Protein AF-A0A3P6DQP0-F1 (afdb_monomer_lite)

Sequence (146 aa):
MILLNVLQKAVLSLKISSDPSSIAFVEALLQFYLLHIVSSSSSGSTIRGSGMVPTFLPLLEYTDPSHLHLVYLAVKALQKLMDYSSSAVPLLRDLGGVELLSQRLELEVHHILKLTGENNSDMVVGESLELNGDQLLSQRDSSRFF

Secondary structure (DSSP, 8-state):
-HHHHHHHHHHHHTTT---HHHHHHHHHHHHHHHHHHHH---TTSS--SSTTHHHHHHHHT---GGGHHHHHHHHHHHHHHHHH-TTHHHHHHHTTHHHHHHHHHHHHHHHHHHHHHHTTS-------------------------

pLDDT: mean 77.62, std 20.76, range [33.22, 96.75]

Organism: Brassica oleracea (NCBI:txid3712)

Radius of gyration: 29.6 Å; chains: 1; bounding box: 103×46×55 Å

InterPro domains:
  IPR011989 Armadillo-like helical [G3DSA:1.25.10.10] (7-129)
  IPR016024 Armadillo-type fold [SSF48371] (26-106)

Foldseek 3Di:
DVLLVVLLVLLVCCVVPVPPVSLVVNLVSLVVVLVVLVPPPDPDPPPPALPCLVSLLVLLVPLDPVNVSSNVSSVVSLVSSVVSDVVNVVSCVVVCVVVSVVVSVVSVVVVVVVVVVVVVPPPPDDDDDDDDDDDDDDDDDDDDDD

Structure (mmCIF, N/CA/C/O backbone):
data_AF-A0A3P6DQP0-F1
#
_entry.id   AF-A0A3P6DQP0-F1
#
loop_
_atom_site.group_PDB
_atom_site.id
_atom_site.type_symbol
_atom_site.label_atom_id
_atom_site.label_alt_id
_atom_site.label_comp_id
_atom_site.label_asym_id
_atom_site.label_entity_id
_atom_site.label_seq_id
_atom_site.pdbx_PDB_ins_code
_atom_site.Cartn_x
_atom_site.Cartn_y
_atom_site.Cartn_z
_atom_site.occupancy
_atom_site.B_iso_or_equiv
_atom_site.auth_seq_id
_atom_site.auth_comp_id
_atom_site.auth_asym_id
_atom_site.auth_atom_id
_atom_site.pdbx_PDB_model_num
ATOM 1 N N . MET A 1 1 ? 20.025 -5.761 -0.481 1.00 67.94 1 MET A N 1
ATOM 2 C CA . MET A 1 1 ? 19.283 -4.545 -0.077 1.00 67.94 1 MET A CA 1
ATOM 3 C C . MET A 1 1 ? 18.694 -4.764 1.311 1.00 67.94 1 MET A C 1
ATOM 5 O O . MET A 1 1 ? 17.742 -5.524 1.432 1.00 67.94 1 MET A O 1
ATOM 9 N N . ILE A 1 2 ? 19.280 -4.163 2.352 1.00 82.50 2 ILE A N 1
ATOM 10 C CA . ILE A 1 2 ? 18.845 -4.345 3.753 1.00 82.50 2 ILE A CA 1
ATOM 11 C C . ILE A 1 2 ? 17.461 -3.721 3.984 1.00 82.50 2 ILE A C 1
ATOM 13 O O . ILE A 1 2 ? 16.588 -4.388 4.526 1.00 82.50 2 ILE A O 1
ATOM 17 N N . LEU A 1 3 ? 17.233 -2.499 3.485 1.00 83.00 3 LEU A N 1
ATOM 18 C CA . LEU A 1 3 ? 15.971 -1.765 3.650 1.00 83.00 3 LEU A CA 1
ATOM 19 C C . LEU A 1 3 ? 14.743 -2.568 3.200 1.00 83.00 3 LEU A C 1
ATOM 21 O O . LEU A 1 3 ? 13.759 -2.659 3.922 1.00 83.00 3 LEU A O 1
ATOM 25 N N . LEU A 1 4 ? 14.825 -3.186 2.023 1.00 80.25 4 LEU A N 1
ATOM 26 C CA . LEU A 1 4 ? 13.720 -3.945 1.443 1.00 80.25 4 LEU A CA 1
ATOM 27 C C . LEU A 1 4 ? 13.305 -5.132 2.312 1.00 80.25 4 LEU A C 1
ATOM 29 O O . LEU A 1 4 ? 12.128 -5.342 2.574 1.00 80.25 4 LEU A O 1
ATOM 33 N N . ASN A 1 5 ? 14.302 -5.880 2.778 1.00 86.50 5 ASN A N 1
ATOM 34 C CA . ASN A 1 5 ? 14.103 -7.044 3.628 1.00 86.50 5 ASN A CA 1
ATOM 35 C C . ASN A 1 5 ? 13.527 -6.637 4.992 1.00 86.50 5 ASN A C 1
ATOM 37 O O . ASN A 1 5 ? 12.657 -7.318 5.526 1.00 86.50 5 ASN A O 1
ATOM 41 N N . VAL A 1 6 ? 13.991 -5.510 5.543 1.00 90.38 6 VAL A N 1
ATOM 42 C CA . VAL A 1 6 ? 13.458 -4.950 6.792 1.00 90.38 6 VAL A CA 1
ATOM 43 C C . VAL A 1 6 ? 11.994 -4.547 6.614 1.00 90.38 6 VAL A C 1
ATOM 45 O O . VAL A 1 6 ? 11.166 -4.957 7.419 1.00 90.38 6 VAL A O 1
ATOM 48 N N . LEU A 1 7 ? 11.658 -3.833 5.536 1.00 90.38 7 LEU A N 1
ATOM 49 C CA . LEU A 1 7 ? 10.286 -3.418 5.242 1.00 90.38 7 LEU A CA 1
ATOM 50 C C . LEU A 1 7 ? 9.352 -4.617 5.047 1.00 90.38 7 LEU A C 1
ATOM 52 O O . LEU A 1 7 ? 8.301 -4.675 5.673 1.00 90.38 7 LEU A O 1
ATOM 56 N N . GLN A 1 8 ? 9.753 -5.606 4.244 1.00 89.62 8 GLN A N 1
ATOM 57 C CA . GLN A 1 8 ? 8.963 -6.822 4.027 1.00 89.62 8 GLN A CA 1
ATOM 58 C C . GLN A 1 8 ? 8.688 -7.571 5.333 1.00 89.62 8 GLN A C 1
ATOM 60 O O . GLN A 1 8 ? 7.551 -7.955 5.597 1.00 89.62 8 GLN A O 1
ATOM 65 N N . LYS A 1 9 ? 9.709 -7.748 6.179 1.00 91.69 9 LYS A N 1
ATOM 66 C CA . LYS A 1 9 ? 9.542 -8.396 7.486 1.00 91.69 9 LYS A CA 1
ATOM 67 C C . LYS A 1 9 ? 8.641 -7.594 8.417 1.00 91.69 9 LYS A C 1
ATOM 69 O O . LYS A 1 9 ? 7.813 -8.194 9.091 1.00 91.69 9 LYS A O 1
ATOM 74 N N . ALA A 1 10 ? 8.781 -6.270 8.428 1.00 92.25 10 ALA A N 1
ATOM 75 C CA . ALA A 1 10 ? 7.972 -5.398 9.269 1.00 92.25 10 ALA A CA 1
ATOM 76 C C . ALA A 1 10 ? 6.489 -5.415 8.846 1.00 92.25 10 ALA A C 1
ATOM 78 O O . ALA A 1 10 ? 5.605 -5.530 9.689 1.00 92.25 10 ALA A O 1
ATOM 79 N N . VAL A 1 11 ? 6.203 -5.415 7.539 1.00 90.62 11 VAL A N 1
ATOM 80 C CA . VAL A 1 11 ? 4.831 -5.581 7.027 1.00 90.62 11 VAL A CA 1
ATOM 81 C C . VAL A 1 11 ? 4.258 -6.948 7.409 1.00 90.62 11 VAL A C 1
ATOM 83 O O . VAL A 1 11 ? 3.116 -7.035 7.851 1.00 90.62 11 VAL A O 1
ATOM 86 N N . LEU A 1 12 ? 5.045 -8.023 7.297 1.00 89.88 12 LEU A N 1
ATOM 87 C CA . LEU A 1 12 ? 4.600 -9.356 7.714 1.00 89.88 12 LEU A CA 1
ATOM 88 C C . LEU A 1 12 ? 4.342 -9.443 9.224 1.00 89.88 12 LEU A C 1
ATOM 90 O O . LEU A 1 12 ? 3.397 -10.117 9.629 1.00 89.88 12 LEU A O 1
ATOM 94 N N . SER A 1 13 ? 5.131 -8.755 10.058 1.00 89.62 13 SER A N 1
ATOM 95 C CA . SER A 1 13 ? 4.907 -8.750 11.508 1.00 89.62 13 SER A CA 1
ATOM 96 C C . SER A 1 13 ? 3.616 -8.048 11.916 1.00 89.62 13 SER A C 1
ATOM 98 O O . SER A 1 13 ? 3.033 -8.442 12.923 1.00 89.62 13 SER A O 1
ATOM 100 N N . LEU A 1 14 ? 3.110 -7.098 11.118 1.00 88.69 14 LEU A N 1
ATOM 101 C CA . LEU A 1 14 ? 1.824 -6.449 11.399 1.00 88.69 14 LEU A CA 1
ATOM 102 C C . LEU A 1 14 ? 0.628 -7.411 11.321 1.00 88.69 14 LEU A C 1
ATOM 104 O O . LEU A 1 14 ? -0.438 -7.093 11.842 1.00 88.69 14 LEU A O 1
ATOM 108 N N . LYS A 1 15 ? 0.783 -8.585 10.691 1.00 83.06 15 LYS A N 1
ATOM 109 C CA . LYS A 1 15 ? -0.233 -9.653 10.724 1.00 83.06 15 LYS A CA 1
ATOM 110 C C . LYS A 1 15 ? -0.266 -10.401 12.060 1.00 83.06 15 LYS A C 1
ATOM 112 O O . LYS A 1 15 ? -1.232 -11.100 12.339 1.00 83.06 15 LYS A O 1
ATOM 117 N N . ILE A 1 16 ? 0.806 -10.300 12.845 1.00 83.25 16 ILE A N 1
ATOM 118 C CA . ILE A 1 16 ? 0.983 -10.990 14.129 1.00 83.25 16 ILE A CA 1
ATOM 119 C C . ILE A 1 16 ? 0.663 -10.033 15.284 1.00 83.25 16 ILE A C 1
ATOM 121 O O . ILE A 1 16 ? -0.021 -10.422 16.224 1.00 83.25 16 ILE A O 1
ATOM 125 N N . SER A 1 17 ? 1.149 -8.791 15.205 1.00 82.12 17 SER A N 1
ATOM 126 C CA . SER A 1 17 ? 0.881 -7.718 16.166 1.00 82.12 17 SER A CA 1
ATOM 127 C C . SER A 1 17 ? 0.718 -6.396 15.430 1.00 82.12 17 SER A C 1
ATOM 129 O O . SER A 1 17 ? 1.637 -5.944 14.749 1.00 82.12 17 SER A O 1
ATOM 131 N N . SER A 1 18 ? -0.437 -5.764 15.596 1.00 84.62 18 SER A N 1
ATOM 132 C CA . SER A 1 18 ? -0.739 -4.426 15.085 1.00 84.62 18 SER A CA 1
ATOM 133 C C . SER A 1 18 ? -0.832 -3.421 16.232 1.00 84.62 18 SER A C 1
ATOM 135 O O . SER A 1 18 ? -1.765 -2.628 16.305 1.00 84.62 18 SER A O 1
ATOM 137 N N . ASP A 1 19 ? 0.106 -3.494 17.178 1.00 89.75 19 ASP A N 1
ATOM 138 C CA . ASP A 1 19 ? 0.210 -2.492 18.232 1.00 89.75 19 ASP A CA 1
ATOM 139 C C . ASP A 1 19 ? 0.648 -1.128 17.648 1.00 89.75 19 ASP A C 1
ATOM 141 O O . ASP A 1 19 ? 1.340 -1.083 16.621 1.00 89.75 19 ASP A O 1
ATOM 145 N N . PRO A 1 20 ? 0.295 -0.003 18.300 1.00 90.06 20 PRO A N 1
ATOM 146 C CA . PRO A 1 20 ? 0.573 1.332 17.769 1.00 90.06 20 PRO A CA 1
ATOM 147 C C . PRO A 1 20 ? 2.055 1.598 17.466 1.00 90.06 20 PRO A C 1
ATOM 149 O O . PRO A 1 20 ? 2.371 2.337 16.534 1.00 90.06 20 PRO A O 1
ATOM 152 N N . SER A 1 21 ? 2.976 0.993 18.227 1.00 91.19 21 SER A N 1
ATOM 153 C CA . SER A 1 21 ? 4.415 1.197 18.032 1.00 91.19 21 SER A CA 1
ATOM 154 C C . SER A 1 21 ? 4.929 0.486 16.779 1.00 91.19 21 SER A C 1
ATOM 156 O O . SER A 1 21 ? 5.694 1.069 16.007 1.00 91.19 21 SER A O 1
ATOM 158 N N . SER A 1 22 ? 4.441 -0.731 16.524 1.00 91.62 22 SER A N 1
ATOM 159 C CA . SER A 1 22 ? 4.730 -1.487 15.304 1.00 91.62 22 SER A CA 1
ATOM 160 C C . SER A 1 22 ? 4.207 -0.768 14.062 1.00 91.62 22 SER A C 1
ATOM 162 O O . SER A 1 22 ? 4.916 -0.679 13.058 1.00 91.62 22 SER A O 1
ATOM 164 N N . ILE A 1 23 ? 3.001 -0.197 14.133 1.00 92.56 23 ILE A N 1
ATOM 165 C CA . ILE A 1 23 ? 2.418 0.580 13.030 1.00 92.56 23 ILE A CA 1
ATOM 166 C C . ILE A 1 23 ? 3.269 1.815 12.743 1.00 92.56 23 ILE A C 1
ATOM 168 O O . ILE A 1 23 ? 3.727 1.980 11.614 1.00 92.56 23 ILE A O 1
ATOM 172 N N . ALA A 1 24 ? 3.566 2.627 13.762 1.00 93.25 24 ALA A N 1
ATOM 173 C CA . ALA A 1 24 ? 4.391 3.826 13.609 1.00 93.25 24 ALA A CA 1
ATOM 174 C C . ALA A 1 24 ? 5.777 3.510 13.016 1.00 93.25 24 ALA A C 1
ATOM 176 O O . ALA A 1 24 ? 6.298 4.251 12.179 1.00 93.25 24 ALA A O 1
ATOM 177 N N . PHE A 1 25 ? 6.372 2.378 13.402 1.00 93.62 25 PHE A N 1
ATOM 178 C CA . PHE A 1 25 ? 7.635 1.922 12.831 1.00 93.62 25 PHE A CA 1
ATOM 179 C C . PHE A 1 25 ? 7.517 1.576 11.338 1.00 93.62 25 PHE A C 1
ATOM 181 O O . PHE A 1 25 ? 8.369 1.981 10.542 1.00 93.62 25 PHE A O 1
ATOM 188 N N . VAL A 1 26 ? 6.461 0.866 10.928 1.00 94.25 26 VAL A N 1
ATOM 189 C CA . VAL A 1 26 ? 6.227 0.551 9.509 1.00 94.25 26 VAL A CA 1
ATOM 190 C C . VAL A 1 26 ? 5.940 1.812 8.698 1.00 94.25 26 VAL A C 1
ATOM 192 O O . VAL A 1 26 ? 6.462 1.948 7.592 1.00 94.25 26 VAL A O 1
ATOM 195 N N . GLU A 1 27 ? 5.191 2.766 9.247 1.00 94.94 27 GLU A N 1
ATOM 196 C CA . GLU A 1 27 ? 4.968 4.067 8.614 1.00 94.94 27 GLU A CA 1
ATOM 197 C C . GLU A 1 27 ? 6.288 4.809 8.361 1.00 94.94 27 GLU A C 1
ATOM 199 O O . GLU A 1 27 ? 6.533 5.278 7.247 1.00 94.94 27 GLU A O 1
ATOM 204 N N . ALA A 1 28 ? 7.188 4.843 9.349 1.00 95.19 28 ALA A N 1
ATOM 205 C CA . ALA A 1 28 ? 8.512 5.442 9.195 1.00 95.19 28 ALA A CA 1
ATOM 206 C C . ALA A 1 28 ? 9.353 4.725 8.121 1.00 95.19 28 ALA A C 1
ATOM 208 O O . ALA A 1 28 ? 10.008 5.375 7.299 1.00 95.19 28 ALA A O 1
ATOM 209 N N . LEU A 1 29 ? 9.304 3.389 8.068 1.00 93.94 29 LEU A N 1
ATOM 210 C CA . LEU A 1 29 ? 9.982 2.613 7.027 1.00 93.94 29 LEU A CA 1
ATOM 211 C C . LEU A 1 29 ? 9.414 2.887 5.629 1.00 93.94 29 LEU A C 1
ATOM 213 O O . LEU A 1 29 ? 10.188 2.997 4.677 1.00 93.94 29 LEU A O 1
ATOM 217 N N . LEU A 1 30 ? 8.092 3.021 5.489 1.00 93.25 30 LEU A N 1
ATOM 218 C CA . LEU A 1 30 ? 7.445 3.375 4.223 1.00 93.25 30 LEU A CA 1
ATOM 219 C C . LEU A 1 30 ? 7.836 4.782 3.770 1.00 93.25 30 LEU A C 1
ATOM 221 O O . LEU A 1 30 ? 8.146 4.983 2.596 1.00 93.25 30 LEU A O 1
ATOM 225 N N . GLN A 1 31 ? 7.879 5.748 4.688 1.00 93.31 31 GLN A N 1
ATOM 226 C CA . GLN A 1 31 ? 8.343 7.103 4.385 1.00 93.31 31 GLN A CA 1
ATOM 227 C C . GLN A 1 31 ? 9.806 7.112 3.930 1.00 93.31 31 GLN A C 1
ATOM 229 O O . GLN A 1 31 ? 10.134 7.747 2.925 1.00 93.31 31 GLN A O 1
ATOM 234 N N . PHE A 1 32 ? 10.680 6.366 4.609 1.00 91.06 32 PHE A N 1
ATOM 235 C CA . PHE A 1 32 ? 12.077 6.239 4.201 1.00 91.06 32 PHE A CA 1
ATOM 236 C C . PHE A 1 32 ? 12.222 5.526 2.849 1.00 91.06 32 PHE A C 1
ATOM 238 O O . PHE A 1 32 ? 13.021 5.944 2.013 1.00 91.06 32 PHE A O 1
ATOM 245 N N . TYR A 1 33 ? 11.413 4.498 2.586 1.00 88.44 33 TYR A N 1
ATOM 246 C CA . TYR A 1 33 ? 11.371 3.816 1.292 1.00 88.44 33 TYR A CA 1
ATOM 247 C C . TYR A 1 33 ? 10.929 4.749 0.156 1.00 88.44 33 TYR A C 1
ATOM 249 O O . TYR A 1 33 ? 11.564 4.783 -0.899 1.00 88.44 33 TYR A O 1
ATOM 257 N N . LEU A 1 34 ? 9.884 5.549 0.382 1.00 88.31 34 LEU A N 1
ATOM 258 C CA . LEU A 1 34 ? 9.417 6.571 -0.554 1.00 88.31 34 LEU A CA 1
ATOM 259 C C . LEU A 1 34 ? 10.506 7.604 -0.855 1.00 88.31 34 LEU A C 1
ATOM 261 O O . LEU A 1 34 ? 10.751 7.912 -2.021 1.00 88.31 34 LEU A O 1
ATOM 265 N N . LEU A 1 35 ? 11.183 8.107 0.182 1.00 87.06 35 LEU A N 1
ATOM 266 C CA . LEU A 1 35 ? 12.313 9.021 0.027 1.00 87.06 35 LEU A CA 1
ATOM 267 C C . LEU A 1 35 ? 13.433 8.369 -0.789 1.00 87.06 35 LEU A C 1
ATOM 269 O O . LEU A 1 35 ? 13.938 8.969 -1.731 1.00 87.06 35 LEU A O 1
ATOM 273 N N . HIS A 1 36 ? 13.777 7.120 -0.477 1.00 83.75 36 HIS A N 1
ATOM 274 C CA . HIS A 1 36 ? 14.808 6.373 -1.187 1.00 83.75 36 HIS A CA 1
ATOM 275 C C . HIS A 1 36 ? 14.478 6.200 -2.680 1.00 83.75 36 HIS A C 1
ATOM 277 O O . HIS A 1 36 ? 15.374 6.352 -3.509 1.00 83.75 36 HIS A O 1
ATOM 283 N N . ILE A 1 37 ? 13.213 5.939 -3.048 1.00 79.62 37 ILE A N 1
ATOM 284 C CA . ILE A 1 37 ? 12.785 5.914 -4.460 1.00 79.62 37 ILE A CA 1
ATOM 285 C C . ILE A 1 37 ? 12.983 7.287 -5.116 1.00 79.62 37 ILE A C 1
ATOM 287 O O . ILE A 1 37 ? 13.548 7.360 -6.202 1.00 79.62 37 ILE A O 1
ATOM 291 N N . VAL A 1 38 ? 12.535 8.370 -4.472 1.00 74.38 38 VAL A N 1
ATOM 292 C CA . VAL A 1 38 ? 12.567 9.728 -5.051 1.00 74.38 38 VAL A CA 1
ATOM 293 C C . VAL A 1 38 ? 13.993 10.276 -5.178 1.00 74.38 38 VAL A C 1
ATOM 295 O O . VAL A 1 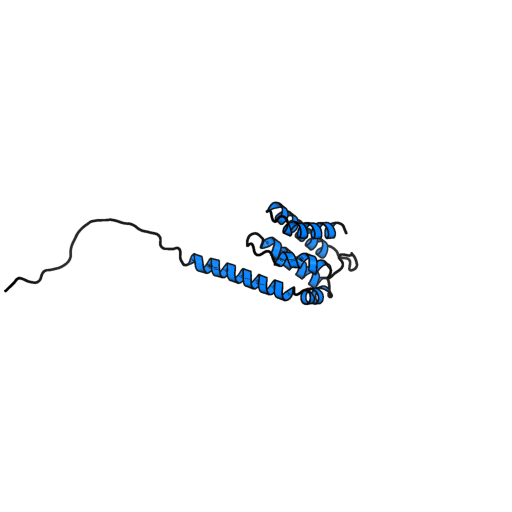38 ? 14.306 10.955 -6.151 1.00 74.38 38 VAL A O 1
ATOM 298 N N . SER A 1 39 ? 14.865 9.989 -4.212 1.00 75.75 39 SER A N 1
ATOM 299 C CA . SER A 1 39 ? 16.242 10.497 -4.178 1.00 75.75 39 SER A CA 1
ATOM 300 C C . SER A 1 39 ? 17.229 9.674 -5.013 1.00 75.75 39 SER A C 1
ATOM 302 O O . SER A 1 39 ? 18.341 10.134 -5.266 1.00 75.75 39 SER A O 1
ATOM 304 N N . SER A 1 40 ? 16.854 8.470 -5.453 1.00 68.88 40 SER A N 1
ATOM 305 C CA . SER A 1 40 ? 17.711 7.629 -6.292 1.00 68.88 40 SER A CA 1
ATOM 306 C C . SER A 1 40 ? 17.661 8.096 -7.752 1.00 68.88 40 SER A C 1
ATOM 308 O O . SER A 1 40 ? 16.826 7.653 -8.533 1.00 68.88 40 SER A O 1
ATOM 310 N N . SER A 1 41 ? 18.589 8.976 -8.140 1.00 51.62 41 SER A N 1
ATOM 311 C CA . SER A 1 41 ? 18.719 9.549 -9.495 1.00 51.62 41 SER A CA 1
ATOM 312 C C . SER A 1 41 ? 19.257 8.584 -10.563 1.00 51.62 41 SER A C 1
ATOM 314 O O . SER A 1 41 ? 19.400 8.967 -11.723 1.00 51.62 41 SER A O 1
ATOM 316 N N . SER A 1 42 ? 19.569 7.334 -10.205 1.00 50.53 42 SER A N 1
ATOM 317 C CA . SER A 1 42 ? 20.158 6.371 -11.135 1.00 50.53 42 SER A CA 1
ATOM 318 C C . SER A 1 42 ? 19.126 5.366 -11.643 1.00 50.53 42 SER A C 1
ATOM 320 O O . SER A 1 42 ? 18.571 4.578 -10.875 1.00 50.53 42 SER A O 1
ATOM 322 N N . SER A 1 43 ? 18.939 5.330 -12.963 1.00 50.81 43 SER A N 1
ATOM 323 C CA . SER A 1 43 ? 18.122 4.367 -13.719 1.00 50.81 43 SER A CA 1
ATOM 324 C C . SER A 1 43 ? 18.594 2.899 -13.611 1.00 50.81 43 SER A C 1
ATOM 326 O O . SER A 1 43 ? 18.246 2.075 -14.451 1.00 50.81 43 SER A O 1
ATOM 328 N N . GLY A 1 44 ? 19.412 2.556 -12.606 1.00 49.09 44 GLY A N 1
ATOM 329 C CA . GLY A 1 44 ? 20.035 1.240 -12.429 1.00 49.09 44 GLY A CA 1
ATOM 330 C C . GLY A 1 44 ? 20.187 0.763 -10.978 1.00 49.09 44 GLY A C 1
ATOM 331 O O . GLY A 1 44 ? 20.589 -0.381 -10.757 1.00 49.09 44 GLY A O 1
ATOM 332 N N . SER A 1 45 ? 19.846 1.560 -9.959 1.00 49.47 45 SER A N 1
ATOM 333 C CA . SER A 1 45 ? 19.992 1.142 -8.557 1.00 49.47 45 SER A CA 1
ATOM 334 C C . SER A 1 45 ? 18.789 0.330 -8.065 1.00 49.47 45 SER A C 1
ATOM 336 O O . SER A 1 45 ? 17.954 0.843 -7.337 1.00 49.47 45 SER A O 1
ATOM 338 N N . THR A 1 46 ? 18.712 -0.943 -8.470 1.00 52.69 46 THR A N 1
ATOM 339 C CA . THR A 1 46 ? 18.248 -2.146 -7.725 1.00 52.69 46 THR A CA 1
ATOM 340 C C . THR A 1 46 ? 17.165 -1.998 -6.626 1.00 52.69 46 THR A C 1
ATOM 342 O O . THR A 1 46 ? 17.124 -2.779 -5.680 1.00 52.69 46 THR A O 1
ATOM 345 N N . ILE A 1 47 ? 16.212 -1.078 -6.733 1.00 56.72 47 ILE A N 1
ATOM 346 C CA . ILE A 1 47 ? 14.873 -1.279 -6.177 1.00 56.72 47 ILE A CA 1
ATOM 347 C C . ILE A 1 47 ? 14.127 -1.929 -7.331 1.00 56.72 47 ILE A C 1
ATOM 349 O O . ILE A 1 47 ? 13.559 -1.238 -8.169 1.00 56.72 47 ILE A O 1
ATOM 353 N N . ARG A 1 48 ? 14.294 -3.248 -7.498 1.00 62.16 48 ARG A N 1
ATOM 354 C CA . ARG A 1 48 ? 13.768 -3.970 -8.666 1.00 62.16 48 ARG A CA 1
ATOM 355 C C . ARG A 1 48 ? 12.276 -3.651 -8.809 1.00 62.16 48 ARG A C 1
ATOM 357 O O . ARG A 1 48 ? 11.479 -4.043 -7.959 1.00 62.16 48 ARG A O 1
ATOM 364 N N . GLY A 1 49 ? 11.968 -2.875 -9.850 1.00 65.56 49 GLY A N 1
ATOM 365 C CA . GLY A 1 49 ? 10.652 -2.328 -10.149 1.00 65.56 49 GLY A CA 1
ATOM 366 C C . GLY A 1 49 ? 9.576 -3.399 -10.216 1.00 65.56 49 GLY A C 1
ATOM 367 O O . GLY A 1 49 ? 9.887 -4.573 -10.391 1.00 65.56 49 GLY A O 1
ATOM 368 N N . SER A 1 50 ? 8.325 -2.973 -10.042 1.00 61.28 50 SER A N 1
ATOM 369 C CA . SER A 1 50 ? 7.123 -3.800 -9.847 1.00 61.28 50 S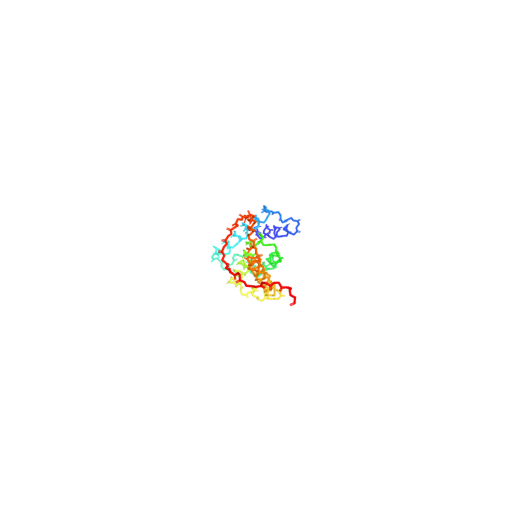ER A CA 1
ATOM 370 C C . SER A 1 50 ? 7.179 -4.816 -8.698 1.00 61.28 50 SER A C 1
ATOM 372 O O . SER A 1 50 ? 6.227 -4.891 -7.941 1.00 61.28 50 SER A O 1
ATOM 374 N N . GLY A 1 51 ? 8.281 -5.530 -8.458 1.00 79.19 51 GLY A N 1
ATOM 375 C CA . GLY A 1 51 ? 8.373 -6.658 -7.527 1.00 79.19 51 GLY A CA 1
ATOM 376 C C . GLY A 1 51 ? 8.085 -6.339 -6.059 1.00 79.19 51 GLY A C 1
ATOM 377 O O . GLY A 1 51 ? 7.971 -7.261 -5.260 1.00 79.19 51 GLY A O 1
ATOM 378 N N . MET A 1 52 ? 7.944 -5.061 -5.700 1.00 87.31 52 MET A N 1
ATOM 379 C CA . MET A 1 52 ? 7.485 -4.619 -4.380 1.00 87.31 52 MET A CA 1
ATOM 380 C C . MET A 1 52 ? 5.987 -4.373 -4.265 1.00 87.31 52 MET A C 1
ATOM 382 O O . MET A 1 52 ? 5.494 -4.277 -3.147 1.00 87.31 52 MET A O 1
ATOM 386 N N . VAL A 1 53 ? 5.261 -4.337 -5.380 1.00 91.88 53 VAL A N 1
ATOM 387 C CA . VAL A 1 53 ? 3.798 -4.253 -5.395 1.00 91.88 53 VAL A CA 1
ATOM 388 C C . VAL A 1 53 ? 3.167 -5.297 -4.456 1.00 91.88 53 VAL A C 1
ATOM 390 O O . VAL A 1 53 ? 2.396 -4.879 -3.593 1.00 91.88 53 VAL A O 1
ATOM 393 N N . PRO A 1 54 ? 3.548 -6.596 -4.480 1.00 92.75 54 PRO A N 1
ATOM 394 C CA . PRO A 1 54 ? 2.973 -7.589 -3.566 1.00 92.75 54 PRO A CA 1
ATOM 395 C C . PRO A 1 54 ? 3.201 -7.288 -2.080 1.00 92.75 54 PRO A C 1
ATOM 397 O O . PRO A 1 54 ? 2.395 -7.687 -1.249 1.00 92.75 54 PRO A O 1
ATOM 400 N N . THR A 1 55 ? 4.288 -6.594 -1.727 1.00 91.75 55 THR A N 1
ATOM 401 C CA . THR A 1 55 ? 4.596 -6.244 -0.331 1.00 91.75 55 THR A CA 1
ATOM 402 C C . THR A 1 55 ? 3.585 -5.242 0.225 1.00 91.75 55 THR A C 1
ATOM 404 O O . THR A 1 55 ? 3.303 -5.266 1.417 1.00 91.75 55 THR A O 1
ATOM 407 N N . PHE A 1 56 ? 3.045 -4.357 -0.618 1.00 93.12 56 PHE A N 1
ATOM 408 C CA . PHE A 1 56 ? 2.170 -3.270 -0.175 1.00 93.12 56 PHE A CA 1
ATOM 409 C C . PHE A 1 56 ? 0.685 -3.605 -0.246 1.00 93.12 56 PHE A C 1
ATOM 411 O O . PHE A 1 56 ? -0.086 -2.997 0.487 1.00 93.12 56 PHE A O 1
ATOM 418 N N . LEU A 1 57 ? 0.278 -4.581 -1.063 1.00 94.44 57 LEU A N 1
ATOM 419 C CA . LEU A 1 57 ? -1.131 -4.977 -1.162 1.00 94.44 57 LEU A CA 1
ATOM 420 C C . LEU A 1 57 ? -1.760 -5.370 0.188 1.00 94.44 57 LEU A C 1
ATOM 422 O O . LEU A 1 57 ? -2.830 -4.843 0.485 1.00 94.44 57 LEU A O 1
ATOM 426 N N . PRO A 1 58 ? -1.105 -6.164 1.064 1.00 93.25 58 PRO A N 1
ATOM 427 C CA . PRO A 1 58 ? -1.675 -6.507 2.368 1.00 93.25 58 PRO A CA 1
ATOM 428 C C . PRO A 1 58 ? -1.934 -5.297 3.272 1.00 93.25 58 PRO A C 1
ATOM 430 O O . PRO A 1 58 ? -2.753 -5.374 4.179 1.00 93.25 58 PRO A O 1
ATOM 433 N N . LEU A 1 59 ? -1.241 -4.173 3.051 1.00 93.62 59 LEU A N 1
ATOM 434 C CA . LEU A 1 59 ? -1.459 -2.957 3.833 1.00 93.62 59 LEU A CA 1
ATOM 435 C C . LEU A 1 59 ? -2.788 -2.276 3.484 1.00 93.62 59 LEU A C 1
ATOM 437 O O . LEU A 1 59 ? -3.319 -1.542 4.309 1.00 93.62 59 LEU A O 1
ATOM 441 N N . LEU A 1 60 ? -3.343 -2.527 2.293 1.00 93.94 60 LEU A N 1
ATOM 442 C CA . LEU A 1 60 ? -4.631 -1.970 1.866 1.00 93.94 60 LEU A CA 1
ATOM 443 C C . LEU A 1 60 ? -5.820 -2.629 2.583 1.00 93.94 60 LEU A C 1
ATOM 445 O O . LEU A 1 60 ? -6.887 -2.026 2.687 1.00 93.94 60 LEU A O 1
ATOM 449 N N . GLU A 1 61 ? -5.620 -3.838 3.109 1.00 90.94 61 GLU A N 1
ATOM 450 C CA . GLU A 1 61 ? -6.649 -4.645 3.773 1.00 90.94 61 GLU A CA 1
ATOM 451 C C . GLU A 1 61 ? -6.926 -4.199 5.225 1.00 90.94 61 GLU A C 1
ATOM 453 O O . GLU A 1 61 ? -7.896 -4.645 5.834 1.00 90.94 61 GLU A O 1
ATOM 458 N N . TYR A 1 62 ? -6.116 -3.300 5.800 1.00 89.44 62 TYR A N 1
ATOM 459 C CA . TYR A 1 62 ? -6.272 -2.834 7.187 1.00 89.44 62 TYR A CA 1
ATOM 460 C C . TYR A 1 62 ? -7.479 -1.910 7.359 1.00 89.44 62 TYR A C 1
ATOM 462 O O . TYR A 1 62 ? -7.350 -0.705 7.193 1.00 89.44 62 TYR A O 1
ATOM 470 N N . THR A 1 63 ? -8.644 -2.427 7.744 1.00 87.81 63 THR A N 1
ATOM 471 C CA . THR A 1 63 ? -9.907 -1.659 7.799 1.00 87.81 63 THR A CA 1
ATOM 472 C C . THR A 1 63 ? -10.066 -0.710 8.992 1.00 87.81 63 THR A C 1
ATOM 474 O O . THR A 1 63 ? -10.968 0.124 8.972 1.00 87.81 63 THR A O 1
ATOM 477 N N . ASP A 1 64 ? -9.228 -0.824 10.026 1.00 88.50 64 ASP A N 1
ATOM 478 C CA . ASP A 1 64 ? -9.297 0.039 11.212 1.00 88.50 64 ASP A CA 1
ATOM 479 C C . ASP A 1 64 ? -9.034 1.516 10.833 1.00 88.50 64 ASP A C 1
ATOM 481 O O . ASP A 1 64 ? -7.993 1.809 10.228 1.00 88.50 64 ASP A O 1
ATOM 485 N N . PRO A 1 65 ? -9.934 2.459 11.182 1.00 85.94 65 PRO A N 1
ATOM 486 C CA . PRO A 1 65 ? -9.743 3.885 10.917 1.00 85.94 65 PRO A CA 1
ATOM 487 C C . PRO A 1 65 ? -8.440 4.462 11.490 1.00 85.94 65 PRO A C 1
ATOM 489 O O . PRO A 1 65 ? -7.863 5.378 10.906 1.00 85.94 65 PRO A O 1
ATOM 492 N N . SER A 1 66 ? -7.932 3.916 12.599 1.00 87.94 66 SER A N 1
ATOM 493 C CA . SER A 1 66 ? -6.663 4.348 13.199 1.00 87.94 66 SER A CA 1
ATOM 494 C C . SER A 1 66 ? -5.440 4.032 12.327 1.00 87.94 66 SER A C 1
ATOM 496 O O . SER A 1 66 ? -4.390 4.649 12.495 1.00 87.94 66 SER A O 1
ATOM 498 N N . HIS A 1 67 ? -5.573 3.131 11.346 1.00 90.94 67 HIS A N 1
ATOM 499 C CA . HIS A 1 67 ? -4.502 2.735 10.426 1.00 90.94 67 HIS A CA 1
ATOM 500 C C . HIS A 1 67 ? -4.558 3.471 9.081 1.00 90.94 67 HIS A C 1
ATOM 502 O O . HIS A 1 67 ? -3.816 3.139 8.154 1.00 90.94 67 HIS A O 1
ATOM 508 N N . LEU A 1 68 ? -5.423 4.479 8.939 1.00 91.81 68 LEU A N 1
ATOM 509 C CA . LEU A 1 68 ? -5.612 5.188 7.674 1.00 91.81 68 LEU A CA 1
ATOM 510 C C . LEU A 1 68 ? -4.313 5.804 7.131 1.00 91.81 68 LEU A C 1
ATOM 512 O O . LEU A 1 68 ? -4.075 5.788 5.923 1.00 91.81 68 LEU A O 1
ATOM 516 N N . HIS A 1 69 ? -3.446 6.309 8.010 1.00 94.69 69 HIS A N 1
ATOM 517 C CA . HIS A 1 69 ? -2.168 6.888 7.600 1.00 94.69 69 HIS A CA 1
ATOM 518 C C . HIS A 1 69 ? -1.213 5.834 7.004 1.00 94.69 69 HIS A C 1
ATOM 520 O O . HIS A 1 69 ? -0.643 6.064 5.934 1.00 94.69 69 HIS A O 1
ATOM 526 N N . LEU A 1 70 ? -1.121 4.645 7.608 1.00 94.75 70 LEU A N 1
ATOM 527 C CA . LEU A 1 70 ? -0.401 3.492 7.059 1.00 94.75 70 LEU A CA 1
ATOM 528 C C . LEU A 1 70 ? -0.922 3.101 5.668 1.00 94.75 70 LEU A C 1
ATOM 530 O O . LEU A 1 70 ? -0.131 2.934 4.735 1.00 94.75 70 LEU A O 1
ATOM 534 N N . VAL A 1 71 ? -2.247 2.999 5.513 1.00 94.94 71 VAL A N 1
ATOM 535 C CA . VAL A 1 71 ? -2.895 2.678 4.229 1.00 94.94 71 VAL A CA 1
ATOM 536 C C . VAL A 1 71 ? -2.556 3.740 3.182 1.00 94.94 71 VAL A C 1
ATOM 538 O O . VAL A 1 71 ? -2.136 3.410 2.073 1.00 94.94 71 VAL A O 1
ATOM 541 N N . TYR A 1 72 ? -2.655 5.023 3.537 1.00 95.00 72 TYR A N 1
ATOM 542 C CA . TYR A 1 72 ? -2.279 6.136 2.666 1.00 95.00 72 TYR A CA 1
ATOM 543 C C . TYR A 1 72 ? -0.818 6.042 2.200 1.00 95.00 72 TYR A C 1
ATOM 545 O O . TYR A 1 72 ? -0.532 6.208 1.009 1.00 95.00 72 TYR A O 1
ATOM 553 N N . LEU A 1 73 ? 0.117 5.734 3.104 1.00 95.88 73 LEU A N 1
ATOM 554 C CA . LEU A 1 73 ? 1.526 5.557 2.749 1.00 95.88 73 LEU A CA 1
ATOM 555 C C . LEU A 1 73 ? 1.741 4.371 1.800 1.00 95.88 73 LEU A C 1
ATOM 557 O O . LEU A 1 73 ? 2.548 4.482 0.873 1.00 95.88 73 LEU A O 1
ATOM 561 N N . ALA A 1 74 ? 1.002 3.272 1.973 1.00 95.25 74 ALA A N 1
ATOM 562 C CA . ALA A 1 74 ? 1.042 2.129 1.062 1.00 95.25 74 ALA A CA 1
ATOM 563 C C . ALA A 1 74 ? 0.545 2.499 -0.346 1.00 95.25 74 ALA A C 1
ATOM 565 O O . ALA A 1 74 ? 1.226 2.212 -1.334 1.00 95.25 74 ALA A O 1
ATOM 566 N N . VAL A 1 75 ? -0.583 3.213 -0.449 1.00 95.38 75 VAL A N 1
ATOM 567 C CA . VAL A 1 75 ? -1.110 3.726 -1.729 1.00 95.38 75 VAL A CA 1
ATOM 568 C C . VAL A 1 75 ? -0.093 4.650 -2.403 1.00 95.38 75 VAL A C 1
ATOM 570 O O . VAL A 1 75 ? 0.193 4.509 -3.592 1.00 95.38 75 VAL A O 1
ATOM 573 N N . LYS A 1 76 ? 0.526 5.555 -1.639 1.00 94.75 76 LYS A N 1
ATOM 574 C CA . LYS A 1 76 ? 1.564 6.461 -2.144 1.00 94.75 76 LYS A CA 1
ATOM 575 C C . LYS A 1 76 ? 2.801 5.706 -2.644 1.00 94.75 76 LYS A C 1
ATOM 577 O O . LYS A 1 76 ? 3.379 6.086 -3.662 1.00 94.75 76 LYS A O 1
ATOM 582 N N . ALA A 1 77 ? 3.207 4.634 -1.963 1.00 92.25 77 ALA A N 1
ATOM 583 C CA . ALA A 1 77 ? 4.310 3.776 -2.397 1.00 92.25 77 ALA A CA 1
ATOM 584 C C . ALA A 1 77 ? 3.983 3.033 -3.698 1.00 92.25 77 ALA A C 1
ATOM 586 O O . ALA A 1 77 ? 4.813 3.013 -4.608 1.00 92.25 77 ALA A O 1
ATOM 587 N N . LEU A 1 78 ? 2.765 2.498 -3.826 1.00 93.38 78 LEU A N 1
ATOM 588 C CA . LEU A 1 78 ? 2.279 1.886 -5.065 1.00 93.38 78 LEU A CA 1
ATOM 589 C C . LEU A 1 78 ? 2.269 2.891 -6.222 1.00 93.38 78 LEU A C 1
ATOM 591 O O . LEU A 1 78 ? 2.787 2.583 -7.294 1.00 93.38 78 LEU A O 1
ATOM 595 N N . GLN A 1 79 ? 1.776 4.112 -5.993 1.00 92.31 79 GLN A N 1
ATOM 596 C CA . GLN A 1 79 ? 1.820 5.188 -6.985 1.00 92.31 79 GLN A CA 1
ATOM 597 C C . GLN A 1 79 ? 3.254 5.475 -7.439 1.00 92.31 79 GLN A C 1
ATOM 599 O O . GLN A 1 79 ? 3.531 5.479 -8.635 1.00 92.31 79 GLN A O 1
ATOM 604 N N . LYS A 1 80 ? 4.198 5.631 -6.501 1.00 90.00 80 LYS A N 1
ATOM 605 C CA . LYS A 1 80 ? 5.605 5.875 -6.849 1.00 90.00 80 LYS A CA 1
ATOM 606 C C . LYS A 1 80 ? 6.258 4.727 -7.602 1.00 90.00 80 LYS A C 1
ATOM 608 O O . LYS A 1 80 ? 7.084 4.980 -8.474 1.00 90.00 80 LYS A O 1
ATOM 613 N N . LEU A 1 81 ? 5.881 3.485 -7.321 1.00 88.00 81 LEU A N 1
ATOM 614 C CA . LEU A 1 81 ? 6.347 2.341 -8.100 1.00 88.00 81 LEU A CA 1
ATOM 615 C C . LEU A 1 81 ? 5.804 2.340 -9.529 1.00 88.00 81 LEU A C 1
ATOM 617 O O . LEU A 1 81 ? 6.546 1.973 -10.439 1.00 88.00 81 LEU A O 1
ATOM 621 N N . MET A 1 82 ? 4.551 2.752 -9.727 1.00 90.31 82 MET A N 1
ATOM 622 C CA . MET A 1 82 ? 3.950 2.898 -11.057 1.00 90.31 82 MET A CA 1
ATOM 623 C C . MET A 1 82 ? 4.590 4.034 -11.855 1.00 90.31 82 MET A C 1
ATOM 625 O O . MET A 1 82 ? 4.912 3.830 -13.022 1.00 90.31 82 MET A O 1
ATOM 629 N N . ASP A 1 83 ? 4.853 5.178 -11.216 1.00 87.81 83 ASP A N 1
ATOM 630 C CA . ASP A 1 83 ? 5.566 6.303 -11.836 1.00 87.81 83 ASP A CA 1
ATOM 631 C C . ASP A 1 83 ? 6.993 5.899 -12.256 1.00 87.81 83 ASP A C 1
ATOM 633 O O . ASP A 1 83 ? 7.496 6.321 -13.295 1.00 87.81 83 ASP A O 1
ATOM 637 N N . TYR A 1 84 ? 7.661 5.082 -11.433 1.00 83.38 84 TYR A N 1
ATOM 638 C CA . TYR A 1 84 ? 9.060 4.693 -11.624 1.00 83.38 84 TYR A CA 1
ATOM 639 C C . TYR A 1 84 ? 9.248 3.497 -12.573 1.00 83.38 84 TYR A C 1
ATOM 641 O O . TYR A 1 84 ? 10.287 3.378 -13.221 1.00 83.38 84 TYR A O 1
ATOM 649 N N . SER A 1 85 ? 8.285 2.572 -12.646 1.00 85.50 85 SER A N 1
ATOM 650 C CA . SER A 1 85 ? 8.426 1.314 -13.385 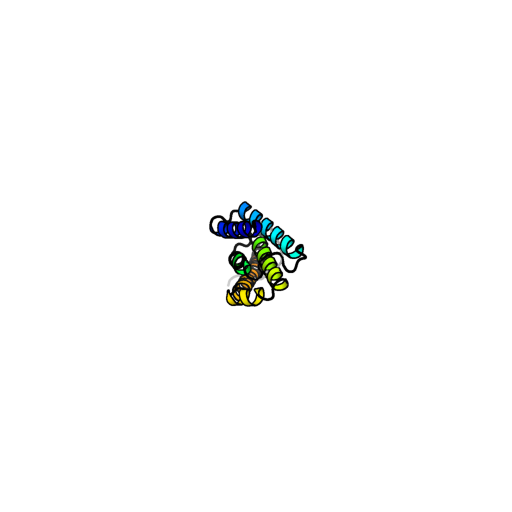1.00 85.50 85 SER A CA 1
ATOM 651 C C . SER A 1 85 ? 7.197 0.992 -14.229 1.00 85.50 85 SER A C 1
ATOM 653 O O . SER A 1 85 ? 6.137 0.654 -13.706 1.00 85.50 85 SER A O 1
ATOM 655 N N . SER A 1 86 ? 7.383 0.935 -15.551 1.00 87.31 86 SER A N 1
ATOM 656 C CA . SER A 1 86 ? 6.338 0.539 -16.508 1.00 87.31 86 SER A CA 1
ATOM 657 C C . SER A 1 86 ? 5.774 -0.868 -16.265 1.00 87.31 86 SER A C 1
ATOM 659 O O . SER A 1 86 ? 4.633 -1.145 -16.625 1.00 87.31 86 SER A O 1
ATOM 661 N N . SER A 1 87 ? 6.539 -1.752 -15.613 1.00 90.25 87 SER A N 1
ATOM 662 C CA . SER A 1 87 ? 6.090 -3.098 -15.226 1.00 90.25 87 SER A CA 1
ATOM 663 C C . SER A 1 87 ? 5.200 -3.132 -13.975 1.00 90.25 87 SER A C 1
ATOM 665 O O . SER A 1 87 ? 4.554 -4.144 -13.717 1.00 90.25 87 SER A O 1
ATOM 667 N N . ALA A 1 88 ? 5.142 -2.055 -13.182 1.00 91.19 88 ALA A N 1
ATOM 668 C CA . ALA A 1 88 ? 4.385 -2.042 -11.928 1.00 91.19 88 ALA A CA 1
ATOM 669 C C . ALA A 1 88 ? 2.873 -1.964 -12.148 1.00 91.19 88 ALA A C 1
ATOM 671 O O . ALA A 1 88 ? 2.130 -2.607 -11.415 1.00 91.19 88 ALA A O 1
ATOM 672 N N . VAL A 1 89 ? 2.427 -1.241 -13.177 1.00 93.44 89 VAL A N 1
ATOM 673 C CA . VAL A 1 89 ? 1.005 -1.134 -13.537 1.00 93.44 89 VAL A CA 1
ATOM 674 C C . VAL A 1 89 ? 0.393 -2.491 -13.921 1.00 93.44 89 VAL A C 1
ATOM 676 O O . VAL A 1 89 ? -0.602 -2.870 -13.302 1.00 93.44 89 VAL A O 1
ATOM 679 N N . PRO A 1 90 ? 0.943 -3.258 -14.891 1.00 94.69 90 PRO A N 1
ATOM 680 C CA . PRO A 1 90 ? 0.381 -4.565 -15.223 1.00 94.69 90 PRO A CA 1
ATOM 681 C C . PRO A 1 90 ? 0.455 -5.529 -14.038 1.00 94.69 90 PRO A C 1
ATOM 683 O O . PRO A 1 90 ? -0.530 -6.201 -13.770 1.00 94.69 90 PRO A O 1
ATOM 686 N N . LEU A 1 91 ? 1.547 -5.528 -13.265 1.00 95.06 91 LEU A N 1
ATOM 687 C CA . LEU A 1 91 ? 1.651 -6.390 -12.088 1.00 95.06 91 LEU A CA 1
ATOM 688 C C . LEU A 1 91 ? 0.601 -6.059 -11.018 1.00 95.06 91 LEU A C 1
ATOM 690 O O . LEU A 1 91 ? 0.013 -6.969 -10.445 1.00 95.06 91 LEU A O 1
ATOM 694 N N . LEU A 1 92 ? 0.355 -4.774 -10.744 1.00 95.56 92 LEU A N 1
ATOM 695 C CA . LEU A 1 92 ? -0.680 -4.354 -9.799 1.00 95.56 92 LEU A CA 1
ATOM 696 C C . LEU A 1 92 ? -2.049 -4.886 -10.215 1.00 95.56 92 LEU A C 1
ATOM 698 O O . LEU A 1 92 ? -2.763 -5.443 -9.387 1.00 95.56 92 LEU A O 1
ATOM 702 N N . ARG A 1 93 ? -2.395 -4.739 -11.496 1.00 95.94 93 ARG A N 1
ATOM 703 C CA . ARG A 1 93 ? -3.652 -5.247 -12.050 1.00 95.94 93 ARG A CA 1
ATOM 704 C C . ARG A 1 93 ? -3.733 -6.770 -11.954 1.00 95.94 93 ARG A C 1
ATOM 706 O O . ARG A 1 93 ? -4.743 -7.289 -11.501 1.00 95.94 93 ARG A O 1
ATOM 713 N N . ASP A 1 94 ? -2.679 -7.479 -12.345 1.00 96.75 94 ASP A N 1
ATOM 714 C CA . ASP A 1 94 ? -2.669 -8.946 -12.373 1.00 96.75 94 ASP A CA 1
ATOM 715 C C . ASP A 1 94 ? -2.772 -9.557 -10.957 1.00 96.75 94 ASP A C 1
ATOM 717 O O . ASP A 1 94 ? -3.205 -10.696 -10.800 1.00 96.75 94 ASP A O 1
ATOM 721 N N . LEU A 1 95 ? -2.422 -8.788 -9.920 1.00 96.38 95 LEU A N 1
ATOM 722 C CA . LEU A 1 95 ? -2.577 -9.153 -8.509 1.00 96.38 95 LEU A CA 1
ATOM 723 C C . LEU A 1 95 ? -3.903 -8.678 -7.881 1.00 96.38 95 LEU A C 1
ATOM 725 O O . LEU A 1 95 ? -4.061 -8.788 -6.667 1.00 96.38 95 LEU A O 1
ATOM 729 N N . GLY A 1 96 ? -4.837 -8.126 -8.662 1.00 96.50 96 GLY A N 1
ATOM 730 C CA . GLY A 1 96 ? -6.117 -7.615 -8.151 1.00 96.50 96 GLY A CA 1
ATOM 731 C C . GLY A 1 96 ? -6.004 -6.305 -7.358 1.00 96.50 96 GLY A C 1
ATOM 732 O O . GLY A 1 96 ? -6.859 -5.972 -6.537 1.00 96.50 96 GLY A O 1
ATOM 733 N N . GLY A 1 97 ? -4.916 -5.554 -7.547 1.00 95.50 97 GLY A N 1
ATOM 734 C CA . GLY A 1 97 ? -4.653 -4.330 -6.794 1.00 95.50 97 GLY A CA 1
ATOM 735 C C . GLY A 1 97 ? -5.638 -3.197 -7.093 1.00 95.50 97 GLY A C 1
ATOM 736 O O . GLY A 1 97 ? -5.855 -2.343 -6.237 1.00 95.50 97 GLY A O 1
ATOM 737 N N . VAL A 1 98 ? -6.258 -3.186 -8.278 1.00 94.6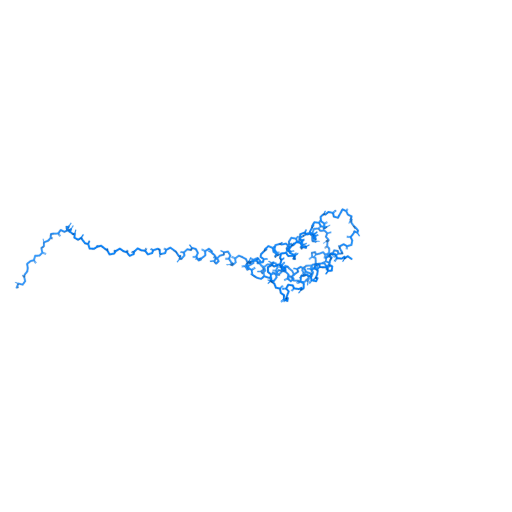2 98 VAL A N 1
ATOM 738 C CA . VAL A 1 98 ? -7.270 -2.179 -8.647 1.00 94.62 98 VAL A CA 1
ATOM 739 C C . VAL A 1 98 ? -8.561 -2.408 -7.862 1.00 94.62 98 VAL A C 1
ATOM 741 O O . VAL A 1 98 ? -9.149 -1.460 -7.338 1.00 94.62 98 VAL A O 1
ATOM 744 N N . GLU A 1 99 ? -8.972 -3.665 -7.731 1.00 95.62 99 GLU A N 1
ATOM 745 C CA . GLU A 1 99 ? -10.134 -4.089 -6.959 1.00 95.62 99 GLU A CA 1
ATOM 746 C C . GLU A 1 99 ? -9.925 -3.791 -5.473 1.00 95.62 99 GLU A C 1
ATOM 748 O O . GLU A 1 99 ? -10.795 -3.181 -4.856 1.00 95.62 99 GLU A O 1
ATOM 753 N N . LEU A 1 100 ? -8.746 -4.113 -4.923 1.00 95.69 100 LEU A N 1
ATOM 754 C CA . LEU A 1 100 ? -8.395 -3.791 -3.533 1.00 95.69 100 LEU A CA 1
ATOM 755 C C . LEU A 1 100 ? -8.463 -2.286 -3.246 1.00 95.69 100 LEU A C 1
ATOM 757 O O . LEU A 1 100 ? -9.025 -1.870 -2.234 1.00 95.69 100 LEU A O 1
ATOM 761 N N . LEU A 1 101 ? -7.924 -1.450 -4.140 1.00 95.12 101 LEU A N 1
ATOM 762 C CA . LEU A 1 101 ? -7.993 0.007 -3.994 1.00 95.12 101 LEU A CA 1
ATOM 763 C C . LEU A 1 101 ? -9.435 0.520 -4.072 1.00 95.12 101 LEU A C 1
ATOM 765 O O . LEU A 1 101 ? -9.819 1.385 -3.287 1.00 95.12 101 LEU A O 1
ATOM 769 N N . SER A 1 102 ? -10.235 -0.022 -4.990 1.00 94.44 102 SER A N 1
ATOM 770 C CA . SER A 1 102 ? -11.636 0.377 -5.166 1.00 94.44 102 SER A CA 1
ATOM 771 C C . SER A 1 102 ? -12.476 0.012 -3.942 1.00 94.44 102 SER A C 1
ATOM 773 O O . SER A 1 102 ? -13.173 0.869 -3.404 1.00 94.44 102 SER A O 1
ATOM 775 N N . GLN A 1 103 ? -12.335 -1.219 -3.444 1.00 94.06 103 GLN A N 1
ATOM 776 C CA . GLN A 1 103 ? -12.970 -1.677 -2.205 1.00 94.06 103 GLN A CA 1
ATOM 777 C C . GLN A 1 103 ? -12.532 -0.831 -1.012 1.00 94.06 103 GLN A C 1
ATOM 779 O O . GLN A 1 103 ? -13.347 -0.471 -0.165 1.00 94.06 103 GLN A O 1
ATOM 784 N N . ARG A 1 104 ? -11.249 -0.456 -0.948 1.00 93.62 104 ARG A N 1
ATOM 785 C CA . ARG A 1 104 ? -10.763 0.400 0.130 1.00 93.62 104 ARG A CA 1
ATOM 786 C C . ARG A 1 104 ? -11.403 1.786 0.108 1.00 93.62 104 ARG A C 1
ATOM 788 O O . ARG A 1 104 ? -11.775 2.298 1.162 1.00 93.62 104 ARG A O 1
ATOM 795 N N . LEU A 1 105 ? -11.516 2.398 -1.070 1.00 92.56 105 LEU A N 1
ATOM 796 C CA . LEU A 1 105 ? -12.183 3.691 -1.224 1.00 92.56 105 LEU A CA 1
ATOM 797 C C . LEU A 1 105 ? -13.665 3.595 -0.857 1.00 92.56 105 LEU A C 1
ATOM 799 O O . LEU A 1 105 ? -14.173 4.470 -0.163 1.00 92.56 105 LEU A O 1
ATOM 803 N N . GLU A 1 106 ? -14.337 2.521 -1.269 1.00 93.00 106 GLU A N 1
ATOM 804 C CA . GLU A 1 106 ? -15.725 2.257 -0.897 1.00 93.00 106 GLU A CA 1
ATOM 805 C C . GLU A 1 106 ? -15.897 2.177 0.626 1.00 93.00 106 GLU A C 1
ATOM 807 O O . GLU A 1 106 ? -16.776 2.844 1.172 1.00 93.00 106 GLU A O 1
ATOM 812 N N . LEU A 1 107 ? -15.038 1.432 1.328 1.00 91.25 107 LEU A N 1
ATOM 813 C CA . LEU A 1 107 ? -15.057 1.346 2.793 1.00 91.25 107 LEU A CA 1
ATOM 814 C C . LEU A 1 107 ? -14.907 2.723 3.456 1.00 91.25 107 LEU A C 1
ATOM 816 O O . LEU A 1 107 ? -15.650 3.051 4.381 1.00 91.25 107 LEU A O 1
ATOM 820 N N . GLU A 1 108 ? -13.983 3.549 2.964 1.00 90.69 108 GLU A N 1
ATOM 821 C CA . GLU A 1 108 ? -13.741 4.875 3.534 1.00 90.69 108 GLU A CA 1
ATOM 822 C C . GLU A 1 108 ? -14.922 5.829 3.305 1.00 90.69 108 GLU A C 1
ATOM 824 O O . GLU A 1 108 ? -15.330 6.557 4.211 1.00 90.69 108 GLU A O 1
ATOM 829 N N . VAL A 1 109 ? -15.540 5.775 2.120 1.00 91.44 109 VAL A N 1
ATOM 830 C CA . VAL A 1 109 ? -16.767 6.529 1.826 1.00 91.44 109 VAL A CA 1
ATOM 831 C C . VAL A 1 109 ? -17.888 6.131 2.788 1.00 91.44 109 VAL A C 1
ATOM 833 O O . VAL A 1 109 ? -18.554 7.005 3.342 1.00 91.44 109 VAL A O 1
ATOM 836 N N . HIS A 1 110 ? -18.071 4.834 3.051 1.00 91.00 110 HIS A N 1
ATOM 837 C CA . HIS A 1 110 ? -19.073 4.363 4.008 1.00 91.00 110 HIS A CA 1
ATOM 838 C C . HIS A 1 110 ? -18.805 4.862 5.437 1.00 91.00 110 HIS A C 1
ATOM 840 O O . HIS A 1 110 ? -19.748 5.268 6.119 1.00 91.00 110 HIS A O 1
ATOM 846 N N . HIS A 1 111 ? -17.548 4.889 5.894 1.00 88.25 111 HIS A N 1
ATOM 847 C CA . HIS A 1 111 ? -17.197 5.440 7.209 1.00 88.25 111 HIS A CA 1
ATOM 848 C C . HIS A 1 111 ? -17.535 6.933 7.329 1.00 88.25 111 HIS A C 1
ATOM 850 O O . HIS A 1 111 ? -18.143 7.345 8.318 1.00 88.25 111 HIS A O 1
ATOM 856 N N . ILE A 1 112 ? -17.212 7.736 6.311 1.00 86.75 112 ILE A N 1
ATOM 857 C CA . ILE A 1 112 ? -17.526 9.175 6.284 1.00 86.75 112 ILE A CA 1
ATOM 858 C C . ILE A 1 112 ? -19.043 9.405 6.324 1.00 86.75 112 ILE A C 1
ATOM 860 O O . ILE A 1 112 ? -19.536 10.262 7.065 1.00 86.75 112 ILE A O 1
ATOM 864 N N . LEU A 1 113 ? -19.800 8.624 5.550 1.00 89.44 113 LEU A N 1
ATOM 865 C CA . LEU A 1 113 ? -21.258 8.719 5.521 1.00 89.44 113 LEU A CA 1
ATOM 866 C C . LEU A 1 113 ? -21.884 8.305 6.857 1.00 89.44 113 LEU A C 1
ATOM 868 O O . LEU A 1 113 ? -22.810 8.971 7.317 1.00 89.44 113 LEU A O 1
ATOM 872 N N . LYS A 1 114 ? -21.355 7.269 7.520 1.00 83.69 114 LYS A N 1
ATOM 873 C CA . LYS A 1 114 ? -21.812 6.853 8.853 1.00 83.69 114 LYS A CA 1
ATOM 874 C C . LYS A 1 114 ? -21.583 7.945 9.903 1.00 83.69 114 LYS A C 1
ATOM 876 O O . LYS A 1 114 ? -22.514 8.282 10.629 1.00 83.69 114 LYS A O 1
ATOM 881 N N . LEU A 1 115 ? -20.398 8.558 9.917 1.00 70.06 115 LEU A N 1
ATOM 882 C CA . LEU A 1 115 ? -20.089 9.699 10.792 1.00 70.06 115 LEU A CA 1
ATOM 883 C C . LEU A 1 115 ? -21.021 10.898 10.536 1.00 70.06 115 LEU A C 1
ATOM 885 O O . LEU A 1 115 ? -21.386 11.622 11.458 1.00 70.06 115 LEU A O 1
ATOM 889 N N . THR A 1 116 ? -21.442 11.101 9.285 1.00 66.44 116 THR A N 1
ATOM 890 C CA . THR A 1 116 ? -22.379 12.175 8.905 1.00 66.44 116 THR A CA 1
ATOM 891 C C . THR A 1 116 ? -23.831 11.849 9.288 1.00 66.44 116 THR A C 1
ATOM 893 O O . THR A 1 116 ? -24.619 12.755 9.560 1.00 66.44 116 THR A O 1
ATOM 896 N N . GLY A 1 117 ? -24.194 10.564 9.335 1.00 58.72 117 GLY A N 1
ATOM 897 C CA . GLY A 1 117 ? -25.510 10.092 9.769 1.00 58.72 117 GLY A CA 1
ATOM 898 C C . GLY A 1 117 ? -25.718 10.170 11.284 1.00 58.72 117 GLY A C 1
ATOM 899 O O . GLY A 1 117 ? -26.791 10.576 11.718 1.00 58.72 117 GLY A O 1
ATOM 900 N N . GLU A 1 118 ? -24.693 9.854 12.080 1.00 55.03 118 GLU A N 1
ATOM 901 C CA . GLU A 1 118 ? -24.753 9.896 13.554 1.00 55.03 118 GLU A CA 1
ATOM 902 C C . GLU A 1 118 ? -24.762 11.338 14.106 1.00 55.03 118 GLU A C 1
ATOM 904 O O . GLU A 1 118 ? -25.431 11.619 15.099 1.00 55.03 118 GLU A O 1
ATOM 909 N N . ASN A 1 119 ? -24.129 12.296 13.416 1.00 50.34 119 ASN A N 1
ATOM 910 C CA . ASN A 1 119 ? -24.110 13.709 13.828 1.00 50.34 119 ASN A CA 1
ATOM 911 C C . ASN A 1 119 ? -25.450 14.453 13.652 1.00 50.34 119 ASN A C 1
ATOM 913 O O . ASN A 1 119 ? -25.580 15.582 14.122 1.00 50.34 119 ASN A O 1
ATOM 917 N N . ASN A 1 120 ? -26.443 13.855 12.988 1.00 49.66 120 ASN A N 1
ATOM 918 C CA . ASN A 1 120 ? -27.769 14.458 12.801 1.00 49.66 120 ASN A CA 1
ATOM 919 C C . ASN A 1 120 ? -28.838 13.899 13.756 1.00 49.66 120 ASN A C 1
ATOM 921 O O . ASN A 1 120 ? -29.984 14.344 13.700 1.00 49.66 120 ASN A O 1
ATOM 925 N N . SER A 1 121 ? -28.493 12.946 14.629 1.00 50.47 121 SER A N 1
ATOM 926 C CA . SER A 1 121 ? -29.458 12.276 15.513 1.00 50.47 121 SER A CA 1
ATOM 927 C C . SER A 1 121 ? -29.236 12.493 17.013 1.00 50.47 121 SER A C 1
ATOM 929 O O . SER A 1 121 ? -29.948 11.870 17.790 1.00 50.47 121 SER A O 1
ATOM 931 N N . ASP A 1 122 ? -28.315 13.373 17.429 1.00 44.66 122 ASP A N 1
ATOM 932 C CA . ASP A 1 122 ? -27.971 13.555 18.855 1.00 44.66 122 ASP A CA 1
ATOM 933 C C . ASP A 1 122 ? -28.054 15.014 19.360 1.00 44.66 122 ASP A C 1
ATOM 935 O O . ASP A 1 122 ? -27.368 15.428 20.292 1.00 44.66 122 ASP A O 1
ATOM 939 N N . MET A 1 123 ? -28.963 15.808 18.780 1.00 47.31 123 MET A N 1
ATOM 940 C CA . MET A 1 123 ? -29.502 17.015 19.423 1.00 47.31 123 MET A CA 1
ATOM 941 C C . MET A 1 123 ? -30.958 16.795 19.851 1.00 47.31 123 MET A C 1
ATOM 943 O O . MET A 1 123 ? -31.889 17.382 19.307 1.00 47.31 123 MET A O 1
ATOM 947 N N . VAL A 1 124 ? -31.154 15.971 20.880 1.00 45.53 124 VAL A N 1
ATOM 948 C CA . VAL A 1 124 ? -32.259 16.169 21.828 1.00 45.53 124 VAL A CA 1
ATOM 949 C C . VAL A 1 124 ? -31.618 16.420 23.187 1.00 45.53 124 VAL A C 1
ATOM 951 O O . VAL A 1 124 ? -31.519 15.545 24.043 1.00 45.53 124 VAL A O 1
ATOM 954 N N . VAL A 1 125 ? -31.107 17.645 23.344 1.00 41.81 125 VAL A N 1
ATOM 955 C CA . VAL A 1 125 ? -30.801 18.216 24.656 1.00 41.81 125 VAL A CA 1
ATOM 956 C C . VAL A 1 125 ? -32.114 18.266 25.423 1.00 41.81 125 VAL A C 1
ATOM 958 O O . VAL A 1 125 ? -33.087 18.874 24.979 1.00 41.81 125 VAL A O 1
ATOM 961 N N . GLY A 1 126 ? -32.141 17.568 26.553 1.00 44.44 126 GLY A N 1
ATOM 962 C CA . GLY A 1 126 ? -33.231 17.656 27.500 1.00 44.44 126 GLY A CA 1
ATOM 963 C C . GLY A 1 126 ? -33.330 19.059 28.083 1.00 44.44 126 GLY A C 1
ATOM 964 O O . GLY A 1 126 ? -32.336 19.628 28.521 1.00 44.44 126 GLY A O 1
ATOM 965 N N . GLU A 1 127 ? -34.554 19.559 28.173 1.00 34.91 127 GLU A N 1
ATOM 966 C CA . GLU A 1 127 ? -34.922 20.540 29.183 1.00 34.91 127 GLU A CA 1
ATOM 967 C C . GLU A 1 127 ? -36.128 19.991 29.943 1.00 34.91 127 GLU A C 1
ATOM 969 O O . GLU A 1 127 ? -37.281 20.082 29.528 1.00 34.91 127 GLU A O 1
ATOM 974 N N . SER A 1 128 ? -35.833 19.359 31.075 1.00 43.72 128 SER A N 1
ATOM 975 C CA . SER A 1 128 ? -36.765 19.264 32.187 1.00 43.72 128 SER A CA 1
ATOM 976 C C . SER A 1 128 ? -36.887 20.651 32.815 1.00 43.72 128 SER A C 1
ATOM 978 O O . SER A 1 128 ? -35.948 21.108 33.467 1.00 43.72 128 SER A O 1
ATOM 980 N N . LEU A 1 129 ? -38.036 21.302 32.648 1.00 33.31 129 LEU A N 1
ATOM 981 C CA . LEU A 1 129 ? -38.438 22.444 33.464 1.00 33.31 129 LEU A CA 1
ATOM 982 C C . LEU A 1 129 ? -39.857 22.197 33.979 1.00 33.31 129 LEU A C 1
ATOM 984 O O . LEU A 1 129 ? -40.850 22.473 33.311 1.00 33.31 129 LEU A O 1
ATOM 988 N N . GLU A 1 130 ? -39.936 21.661 35.196 1.00 41.88 130 GLU A N 1
ATOM 989 C CA . GLU A 1 130 ? -41.097 21.875 36.053 1.00 41.88 130 GLU A CA 1
ATOM 990 C C . GLU A 1 130 ? -41.125 23.354 36.445 1.00 41.88 130 GLU A C 1
ATOM 992 O O . GLU A 1 130 ? -40.271 23.795 37.209 1.00 41.88 130 GLU A O 1
ATOM 997 N N . LEU A 1 131 ? -42.113 24.116 35.973 1.00 36.47 131 LEU A N 1
ATOM 998 C CA . LEU A 1 131 ? -42.541 25.342 36.643 1.00 36.47 131 LEU A CA 1
ATOM 999 C C . LEU A 1 131 ? -44.067 25.473 36.581 1.00 36.47 131 LEU A C 1
ATOM 1001 O O . LEU A 1 131 ? -44.661 25.793 35.555 1.00 36.47 131 LEU A O 1
ATOM 1005 N N . ASN A 1 132 ? -44.669 25.217 37.744 1.00 34.28 132 ASN A N 1
ATOM 1006 C CA . ASN A 1 132 ? -45.944 25.766 38.194 1.00 34.28 132 ASN A CA 1
ATOM 1007 C C . ASN A 1 132 ? -46.045 27.273 37.910 1.00 34.28 132 ASN A C 1
ATOM 1009 O O . ASN A 1 132 ? -45.072 27.998 38.112 1.00 34.28 132 ASN A O 1
ATOM 1013 N N . GLY A 1 133 ? -47.260 27.751 37.629 1.00 33.22 133 GLY A N 1
ATOM 1014 C CA . GLY A 1 133 ? -47.617 29.152 37.863 1.00 33.22 133 GLY A CA 1
ATOM 1015 C C . GLY A 1 133 ? -48.492 29.791 36.793 1.00 33.22 133 GLY A C 1
ATOM 1016 O O . GLY A 1 133 ? -47.993 30.487 35.924 1.00 33.22 133 GLY A O 1
ATOM 1017 N N . ASP A 1 134 ? -49.798 29.568 36.920 1.00 37.78 134 ASP A N 1
ATOM 1018 C CA . ASP A 1 134 ? -50.841 30.595 36.927 1.00 37.78 134 ASP A CA 1
ATOM 1019 C C . ASP A 1 134 ? -50.887 31.727 35.874 1.00 37.78 134 ASP A C 1
ATOM 1021 O O . ASP A 1 134 ? -50.092 32.660 35.854 1.00 37.78 134 ASP A O 1
ATOM 1025 N N . GLN A 1 135 ? -52.051 31.724 35.210 1.00 40.94 135 GLN A N 1
ATOM 1026 C CA . GLN A 1 135 ? -52.996 32.837 35.034 1.00 40.94 135 GLN A CA 1
ATOM 1027 C C . GLN A 1 135 ? -53.186 33.477 33.646 1.00 40.94 135 GLN A C 1
ATOM 1029 O O . GLN A 1 135 ? -52.370 34.227 33.126 1.00 40.94 135 GLN A O 1
ATOM 1034 N N . LEU A 1 136 ? -54.450 33.309 33.230 1.00 37.19 136 LEU A N 1
ATOM 1035 C CA . LEU A 1 136 ? -55.378 34.297 32.668 1.00 37.19 136 LEU A CA 1
ATOM 1036 C C . LEU A 1 136 ? -55.384 34.540 31.157 1.00 37.19 136 LEU A C 1
ATOM 1038 O O . LEU A 1 136 ? -54.550 35.252 30.616 1.00 37.19 136 LEU A O 1
ATOM 1042 N N . LEU A 1 137 ? -56.463 34.032 30.542 1.00 36.16 137 LEU A N 1
ATOM 1043 C CA . LEU A 1 137 ? -57.426 34.652 29.603 1.00 36.16 137 LEU A CA 1
ATOM 1044 C C . LEU A 1 137 ? -58.153 33.466 28.925 1.00 36.16 137 LEU A C 1
ATOM 1046 O O . LEU A 1 137 ? -57.507 32.515 28.518 1.00 36.16 137 LEU A O 1
ATOM 1050 N N . SER A 1 138 ? -59.469 33.361 28.772 1.00 38.53 138 SER A N 1
ATOM 1051 C CA . SER A 1 138 ? -60.556 34.322 28.836 1.00 38.53 138 SER A CA 1
ATOM 1052 C C . SER A 1 138 ? -61.884 33.536 28.928 1.00 38.53 138 SER A C 1
ATOM 1054 O O . SER A 1 138 ? -62.082 32.568 28.204 1.00 38.53 138 SER A O 1
ATOM 1056 N N . GLN A 1 139 ? -62.773 33.972 29.825 1.00 39.19 139 GLN A N 1
ATOM 1057 C CA . GLN A 1 139 ? -64.206 34.191 29.559 1.00 39.19 139 GLN A CA 1
ATOM 1058 C C . GLN A 1 139 ? -65.141 33.006 29.195 1.00 39.19 139 GLN A C 1
ATOM 1060 O O . GLN A 1 139 ? -65.382 32.679 28.0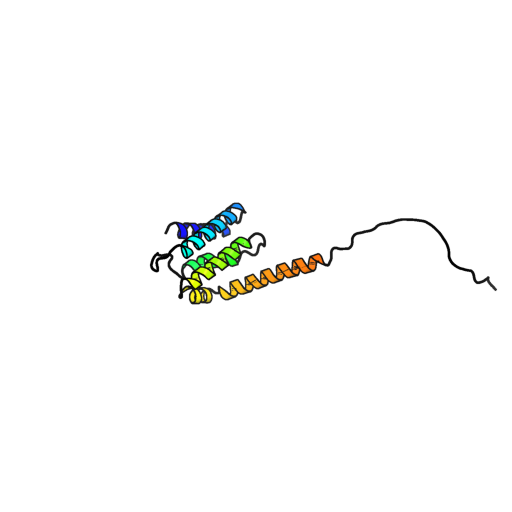43 1.00 39.19 139 GLN A O 1
ATOM 1065 N N . ARG A 1 140 ? -65.756 32.453 30.253 1.00 39.19 140 ARG A N 1
ATOM 1066 C CA . ARG A 1 140 ? -67.213 32.415 30.541 1.00 39.19 140 ARG A CA 1
ATOM 1067 C C . ARG A 1 140 ? -68.197 32.367 29.352 1.00 39.19 140 ARG A C 1
ATOM 1069 O O . ARG A 1 140 ? -68.459 33.402 28.762 1.00 39.19 140 ARG A O 1
ATOM 1076 N N . ASP A 1 141 ? -68.852 31.211 29.204 1.00 43.16 141 ASP A N 1
ATOM 1077 C CA . ASP A 1 141 ? -70.273 30.963 28.862 1.00 43.16 141 ASP A CA 1
ATOM 1078 C C . ASP A 1 141 ? -70.503 29.434 28.986 1.00 43.16 141 ASP A C 1
ATOM 1080 O O . ASP A 1 141 ? -69.610 28.667 28.657 1.00 43.16 141 ASP A O 1
ATOM 1084 N N . SER A 1 142 ? -71.595 28.830 29.457 1.00 42.31 142 SER A N 1
ATOM 1085 C CA . SER A 1 142 ? -72.826 29.258 30.108 1.00 42.31 142 SER A CA 1
ATOM 1086 C C . SER A 1 142 ? -73.429 28.016 30.808 1.00 42.31 142 SER A C 1
ATOM 1088 O O . SER A 1 142 ? -73.478 26.931 30.243 1.00 42.31 142 SER A O 1
ATOM 1090 N N . SER A 1 143 ? -73.818 28.179 32.072 1.00 43.00 143 SER A N 1
ATOM 1091 C CA . SER A 1 143 ? -75.055 27.698 32.714 1.00 43.00 143 SER A CA 1
ATOM 1092 C C . SER A 1 143 ? -75.710 26.355 32.304 1.00 43.00 143 SER A C 1
ATOM 1094 O O . SER A 1 143 ? -76.386 26.257 31.292 1.00 43.00 143 SER A O 1
ATOM 1096 N N . ARG A 1 144 ? -75.624 25.404 33.249 1.00 43.91 144 ARG A N 1
ATOM 1097 C CA . ARG A 1 144 ? -76.700 24.610 33.902 1.00 43.91 144 ARG A CA 1
ATOM 1098 C C . ARG A 1 144 ? -77.791 23.907 33.066 1.00 43.91 144 ARG A C 1
ATOM 1100 O O . ARG A 1 144 ? -78.648 24.544 32.475 1.00 43.91 144 ARG A O 1
ATOM 1107 N N . PHE A 1 145 ? -77.846 22.584 33.273 1.00 41.25 145 PHE A N 1
ATOM 1108 C CA . PHE A 1 145 ? -79.022 21.786 33.674 1.00 41.25 145 PHE A CA 1
ATOM 1109 C C . PHE A 1 145 ? -80.353 22.561 33.810 1.00 41.25 145 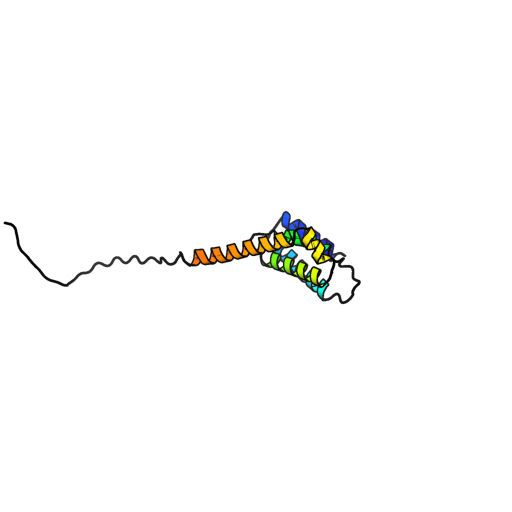PHE A C 1
ATOM 1111 O O . PHE A 1 145 ? -80.535 23.283 34.792 1.00 41.25 145 PHE A O 1
ATOM 1118 N N . PHE A 1 146 ? -81.275 22.409 32.858 1.00 49.28 146 PHE A N 1
ATOM 1119 C CA . PHE A 1 146 ? -82.410 21.467 32.836 1.00 49.28 146 PHE A CA 1
ATOM 1120 C C . PHE A 1 146 ? -82.987 21.425 31.417 1.00 49.28 146 PHE A C 1
ATOM 1122 O O . PHE A 1 146 ? -82.944 22.480 30.745 1.00 49.28 146 PHE A O 1
#